Protein AF-A0A3N7IAC5-F1 (afdb_monomer)

Solvent-accessible surface area (backbone atoms only — not comparable to full-atom values): 9895 Å² total; per-residue (Å²): 144,88,86,87,84,86,68,76,83,73,62,62,68,56,56,53,51,37,52,51,17,52,50,39,34,48,51,26,53,58,70,68,36,87,69,73,78,75,91,63,56,72,84,55,42,56,59,42,74,49,15,65,54,20,53,54,50,32,49,53,52,49,53,53,56,45,64,69,53,49,71,82,40,68,84,48,97,52,44,58,59,54,52,39,50,61,51,46,69,65,47,48,64,60,50,54,52,42,41,54,51,27,70,72,68,40,84,78,73,68,89,82,48,73,67,54,52,52,25,49,76,70,39,47,24,80,79,47,95,60,68,70,82,54,41,38,74,31,80,84,39,40,61,56,26,53,51,53,52,45,51,65,49,46,49,59,51,52,68,73,60,70,65,86,76,79,123

Radius of gyration: 19.17 Å; Cα contacts (8 Å, |Δi|>4): 100; chains: 1; bounding box: 50×41×57 Å

Foldseek 3Di:
DDPPPPPQPDPVVLVVQLVVLVVLLVLLVVCPDPPDHDPDDPVVVVSSVVSVVSLVSNVVSVLVVCLSCQVVQVPDPCSLVVQLVVVCVVPLVVQVVQLVVLVVVVPVPDDDDPVLSVCSNVLNQLVDDDDPCPSHSHVNCNSVSVVSVCSVCSVVVSVVPVPPPPD

pLDDT: mean 81.5, std 12.78, range [39.72, 95.19]

Secondary structure (DSSP, 8-state):
------S----HHHHHHHHHHHHHHHHHHHHHSSSSPP---HHHHHHHHTTHHHHHHHHHHHHHHHHHHGGGGTTSSSHHHHHHHHHHHHHHHHHHHHHHHHHHH-TT-----HHHHHHHHTT-GGGS--BTTB-SSSTTTHHHHHHHHHHHHHHHHHHHHTTTT--

Sequence (167 aa):
MSLIEDRSKRIQYLDSLRGFAALWVLVLHVAMMPQPIFDLPDWFGVYVKHGTMGVELFFVVSAFSLCLSMPGHSKEQRPLIGFALRRFFRIAPLFYVMIAVSAFFNPAGFEYTWKSVLANVFFVFNLIPGHGYQTSVVLAGWTIGVEMLFYLVFPFLYARITNIGKR

Structure (mmCIF, N/CA/C/O backbone):
data_AF-A0A3N7IAC5-F1
#
_entry.id   AF-A0A3N7IAC5-F1
#
loop_
_atom_site.group_PDB
_atom_site.id
_atom_site.type_symbol
_atom_site.label_atom_id
_atom_site.label_alt_id
_atom_site.label_comp_id
_atom_site.label_asym_id
_atom_site.label_entity_id
_atom_site.label_seq_id
_atom_site.pdbx_PDB_ins_code
_atom_site.Cartn_x
_atom_site.Cartn_y
_atom_site.Cartn_z
_atom_site.occupancy
_atom_site.B_iso_or_equiv
_atom_site.auth_seq_id
_atom_site.auth_comp_id
_atom_site.auth_asym_id
_atom_site.auth_atom_id
_atom_site.pdbx_PDB_model_num
ATOM 1 N N . MET A 1 1 ? -0.924 -15.162 39.246 1.00 44.25 1 MET A N 1
ATOM 2 C CA . MET A 1 1 ? -0.159 -15.192 37.981 1.00 44.25 1 MET A CA 1
ATOM 3 C C . MET A 1 1 ? -1.054 -15.737 36.861 1.00 44.25 1 MET A C 1
ATOM 5 O O . MET A 1 1 ? -0.815 -16.854 36.436 1.00 44.25 1 MET A O 1
ATOM 9 N N . SER A 1 2 ? -2.113 -15.020 36.435 1.00 44.38 2 SER A N 1
ATOM 10 C CA . SER A 1 2 ? -2.957 -15.446 35.284 1.00 44.38 2 SER A CA 1
ATOM 11 C C . SER A 1 2 ? -4.110 -14.493 34.882 1.00 44.38 2 SER A C 1
ATOM 13 O O . SER A 1 2 ? -5.130 -14.998 34.438 1.00 44.38 2 SER A O 1
ATOM 15 N N . LEU A 1 3 ? -4.060 -13.158 35.039 1.00 41.69 3 LEU A N 1
ATOM 16 C CA . LEU A 1 3 ? -5.262 -12.329 34.747 1.00 41.69 3 LEU A CA 1
ATOM 17 C C . LEU A 1 3 ? -5.019 -10.984 34.037 1.00 41.69 3 LEU A C 1
ATOM 19 O O . LEU A 1 3 ? -5.721 -10.014 34.299 1.00 41.69 3 LEU A O 1
ATOM 23 N N . ILE A 1 4 ? -4.077 -10.914 33.092 1.00 44.56 4 ILE A N 1
ATOM 24 C CA . ILE A 1 4 ? -4.044 -9.805 32.115 1.00 44.56 4 ILE A CA 1
ATOM 25 C C . ILE A 1 4 ? -3.794 -10.372 30.716 1.00 44.56 4 ILE A C 1
ATOM 27 O O . ILE A 1 4 ? -2.750 -10.155 30.107 1.00 44.56 4 ILE A O 1
ATOM 31 N N . GLU A 1 5 ? -4.758 -11.128 30.204 1.00 41.38 5 GLU A N 1
ATOM 32 C CA . GLU A 1 5 ? -4.794 -11.505 28.790 1.00 41.38 5 GLU A CA 1
ATOM 33 C C . GLU A 1 5 ? -6.150 -11.129 28.191 1.00 41.38 5 GLU A C 1
ATOM 35 O O . GLU A 1 5 ? -6.898 -11.959 27.694 1.00 41.38 5 GLU A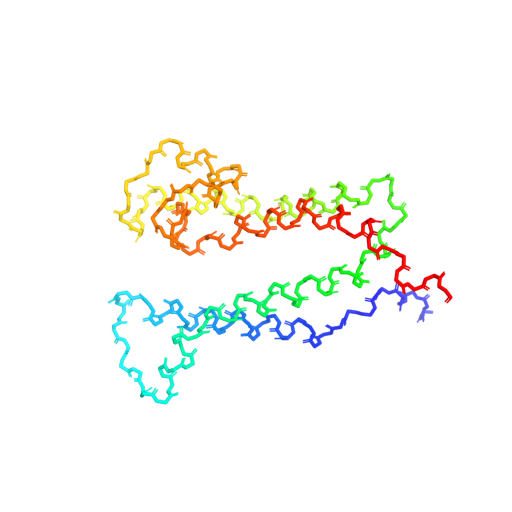 O 1
ATOM 40 N N . ASP A 1 6 ? -6.473 -9.836 28.248 1.00 46.12 6 ASP A N 1
ATOM 41 C CA . ASP A 1 6 ? -7.466 -9.242 27.351 1.00 46.12 6 ASP A CA 1
ATOM 42 C C . ASP A 1 6 ? -6.752 -8.302 26.376 1.00 46.12 6 ASP A C 1
ATOM 44 O O . ASP A 1 6 ? -6.805 -7.074 26.444 1.00 46.12 6 ASP A O 1
ATOM 48 N N . ARG A 1 7 ? -5.959 -8.914 25.497 1.00 47.97 7 ARG A N 1
ATOM 49 C CA . ARG A 1 7 ? -5.377 -8.252 24.333 1.00 47.97 7 ARG A CA 1
ATOM 50 C C . ARG A 1 7 ? -6.237 -8.705 23.163 1.00 47.97 7 ARG A C 1
ATOM 52 O O . ARG A 1 7 ? -6.107 -9.858 22.769 1.00 47.97 7 ARG A O 1
ATOM 59 N N . SER A 1 8 ? -7.151 -7.843 22.701 1.00 53.16 8 SER A N 1
ATOM 60 C CA . SER A 1 8 ? -8.124 -8.068 21.612 1.00 53.16 8 SER A CA 1
ATOM 61 C C . SER A 1 8 ? -7.852 -9.356 20.826 1.00 53.16 8 SER A C 1
ATOM 63 O O . SER A 1 8 ? -6.865 -9.389 20.086 1.00 53.16 8 SER A O 1
ATOM 65 N N . LYS A 1 9 ? -8.657 -10.415 21.015 1.00 60.31 9 LYS A N 1
ATOM 66 C CA . LYS A 1 9 ? -8.441 -11.731 20.382 1.00 60.31 9 LYS A CA 1
ATOM 67 C C . LYS A 1 9 ? -8.091 -11.555 18.903 1.00 60.31 9 LYS A C 1
ATOM 69 O O . LYS A 1 9 ? -8.954 -11.277 18.071 1.00 60.31 9 LYS A O 1
ATOM 74 N N . ARG A 1 10 ? -6.800 -11.671 18.584 1.00 66.50 10 ARG A N 1
ATOM 75 C CA . ARG A 1 10 ? -6.288 -11.531 17.224 1.00 66.50 10 ARG A CA 1
ATOM 76 C C . ARG A 1 10 ? -6.813 -12.722 16.441 1.00 66.50 10 ARG A C 1
ATOM 78 O O . ARG A 1 10 ? -6.472 -13.861 16.749 1.00 66.50 10 ARG A O 1
ATOM 85 N N . ILE A 1 11 ? -7.678 -12.467 15.465 1.00 81.94 11 ILE A N 1
ATOM 86 C CA . ILE A 1 11 ? -8.295 -13.532 14.674 1.00 81.94 11 ILE A CA 1
ATOM 87 C C . ILE A 1 11 ? -7.244 -14.061 13.698 1.00 81.94 11 ILE A C 1
ATOM 89 O O . ILE A 1 11 ? -7.043 -13.497 12.625 1.00 81.94 11 ILE A O 1
ATOM 93 N N . GLN A 1 12 ? -6.564 -15.137 14.093 1.00 85.44 12 GLN A N 1
ATOM 94 C CA . GLN A 1 12 ? -5.447 -15.723 13.345 1.00 85.44 12 GLN A CA 1
ATOM 95 C C . GLN A 1 12 ? -5.831 -16.086 11.903 1.00 85.44 12 GLN A C 1
ATOM 97 O O . GLN A 1 12 ? -5.053 -15.843 10.987 1.00 85.44 12 GLN A O 1
ATOM 102 N N . TYR A 1 13 ? -7.064 -16.553 11.683 1.00 88.38 13 TYR A N 1
ATOM 103 C CA . TYR A 1 13 ? -7.574 -16.886 10.350 1.00 88.38 13 TYR A CA 1
ATOM 104 C C . TYR A 1 13 ? -7.545 -15.705 9.367 1.00 88.38 13 TYR A C 1
ATOM 106 O O . TYR A 1 13 ? -7.309 -15.909 8.178 1.00 88.38 13 TYR A O 1
ATOM 114 N N . LEU A 1 14 ? -7.732 -14.466 9.841 1.00 89.75 14 LEU A N 1
ATOM 115 C CA . LEU A 1 14 ? -7.650 -13.281 8.978 1.00 89.75 14 LEU A CA 1
ATOM 116 C C . LEU A 1 14 ? -6.212 -13.020 8.521 1.00 89.75 14 LEU A C 1
ATOM 118 O O . LEU A 1 14 ? -5.992 -12.604 7.387 1.00 89.75 14 LEU A O 1
ATOM 122 N N . ASP A 1 15 ? -5.229 -13.285 9.379 1.00 89.12 15 ASP A N 1
ATOM 123 C CA . ASP A 1 15 ? -3.821 -13.138 9.014 1.00 89.12 15 ASP A CA 1
ATOM 124 C C . ASP A 1 15 ? -3.378 -14.234 8.037 1.00 89.12 15 ASP A C 1
ATOM 126 O O . ASP A 1 15 ? -2.678 -13.936 7.070 1.00 89.12 15 ASP A O 1
ATOM 130 N N . SER A 1 16 ? -3.852 -15.473 8.216 1.00 93.00 16 SER A N 1
ATOM 131 C CA . SER A 1 16 ? -3.642 -16.554 7.243 1.00 93.00 16 SER A CA 1
ATOM 132 C C . SER A 1 16 ? -4.231 -16.209 5.874 1.00 93.00 16 SER A C 1
ATOM 134 O O . SER A 1 16 ? -3.573 -16.407 4.855 1.00 93.00 16 SER A O 1
ATOM 136 N N . LEU A 1 17 ? -5.438 -15.635 5.841 1.00 93.94 17 LEU A N 1
ATOM 137 C CA . LEU A 1 17 ? -6.097 -15.246 4.595 1.00 93.94 17 LEU A CA 1
ATOM 138 C C . LEU A 1 17 ? -5.366 -14.100 3.880 1.00 93.94 17 LEU A C 1
ATOM 140 O O . LEU A 1 17 ? -5.242 -14.122 2.658 1.00 93.94 17 LEU A O 1
ATOM 144 N N . ARG A 1 18 ? -4.810 -13.135 4.626 1.00 92.44 18 ARG A N 1
ATOM 145 C CA . ARG A 1 18 ? -3.911 -12.114 4.057 1.00 92.44 18 ARG A CA 1
ATOM 146 C C . ARG A 1 18 ? -2.644 -12.728 3.477 1.00 92.44 18 ARG A C 1
ATOM 148 O O . ARG A 1 18 ? -2.215 -12.310 2.408 1.00 92.44 18 ARG A O 1
ATOM 155 N N . GLY A 1 19 ? -2.058 -13.704 4.170 1.00 93.19 19 GLY A N 1
ATOM 156 C CA . GLY A 1 19 ? -0.896 -14.442 3.678 1.00 93.19 19 GLY A CA 1
ATOM 157 C C . GLY A 1 19 ? -1.198 -15.152 2.360 1.00 93.19 19 GLY A C 1
ATOM 158 O O . GLY A 1 19 ? -0.453 -14.996 1.398 1.00 93.19 19 GLY A O 1
ATOM 159 N N . PHE A 1 20 ? -2.335 -15.847 2.282 1.00 95.19 20 PHE A N 1
ATOM 160 C CA . PHE A 1 20 ? -2.805 -16.476 1.047 1.00 95.19 20 PHE A CA 1
ATOM 161 C C . PHE A 1 20 ? -2.994 -15.456 -0.085 1.00 95.19 20 PHE A C 1
ATOM 163 O O . PHE A 1 20 ? -2.484 -15.652 -1.186 1.00 95.19 20 PHE A O 1
ATOM 170 N N . ALA A 1 21 ? -3.661 -14.337 0.200 1.00 94.81 21 ALA A N 1
ATOM 171 C CA . ALA A 1 21 ? -3.873 -13.264 -0.764 1.00 94.81 21 ALA A CA 1
ATOM 172 C C . ALA A 1 21 ? -2.545 -12.688 -1.296 1.00 94.81 21 ALA A C 1
ATOM 174 O O . ALA A 1 21 ? -2.376 -12.527 -2.502 1.00 94.81 21 ALA A O 1
ATOM 175 N N . ALA A 1 22 ? -1.569 -12.452 -0.412 1.00 93.12 22 ALA A N 1
ATOM 176 C CA . ALA A 1 22 ? -0.241 -11.972 -0.787 1.00 93.12 22 ALA A CA 1
ATOM 177 C C . ALA A 1 22 ? 0.543 -12.992 -1.633 1.00 93.12 22 ALA A C 1
ATOM 179 O O . ALA A 1 22 ? 1.207 -12.607 -2.594 1.00 93.12 22 ALA A O 1
ATOM 180 N N . LEU A 1 23 ? 0.442 -14.289 -1.321 1.00 94.62 23 LEU A N 1
ATOM 181 C CA . LEU A 1 23 ? 1.063 -15.353 -2.117 1.00 94.62 23 LEU A CA 1
ATOM 182 C C . LEU A 1 23 ? 0.452 -15.453 -3.515 1.00 94.62 23 LEU A C 1
ATOM 184 O O . LEU A 1 23 ? 1.179 -15.622 -4.489 1.00 94.62 23 LEU A O 1
ATOM 188 N N . TRP A 1 24 ? -0.865 -15.301 -3.638 1.00 94.19 24 TRP A N 1
ATOM 189 C CA . TRP A 1 24 ? -1.518 -15.301 -4.944 1.00 94.19 24 TRP A CA 1
ATOM 190 C C . TRP A 1 24 ? -1.029 -14.133 -5.816 1.00 94.19 24 TRP A C 1
ATOM 192 O O . TRP A 1 24 ? -0.686 -14.323 -6.983 1.00 94.19 24 TRP A O 1
ATOM 202 N N . VAL A 1 25 ? -0.887 -12.943 -5.224 1.00 92.38 25 VAL A N 1
ATOM 203 C CA . VAL A 1 25 ? -0.300 -11.776 -5.899 1.00 92.38 25 VAL A CA 1
ATOM 204 C C . VAL A 1 25 ? 1.165 -12.024 -6.271 1.00 92.38 25 VAL A C 1
ATOM 206 O O . VAL A 1 25 ? 1.583 -11.641 -7.362 1.00 92.38 25 VAL A O 1
ATOM 209 N N . LEU A 1 26 ? 1.948 -12.687 -5.416 1.00 91.81 26 LEU A N 1
ATOM 210 C CA . LEU A 1 26 ? 3.332 -13.055 -5.724 1.00 91.81 26 LEU A CA 1
ATOM 211 C C . LEU A 1 26 ? 3.413 -13.962 -6.959 1.00 91.81 26 LEU A C 1
ATOM 213 O O . LEU A 1 26 ? 4.231 -13.705 -7.838 1.00 91.81 26 LEU A O 1
ATOM 217 N N . VAL A 1 27 ? 2.548 -14.977 -7.057 1.00 92.06 27 VAL A N 1
ATOM 218 C CA . VAL A 1 27 ? 2.498 -15.879 -8.220 1.00 92.06 27 VAL A CA 1
ATOM 219 C C . VAL A 1 27 ? 2.201 -15.105 -9.505 1.00 92.06 27 VAL A C 1
ATOM 221 O O . VAL A 1 27 ? 2.876 -15.326 -10.507 1.00 92.06 27 VAL A O 1
ATOM 224 N N . LEU A 1 28 ? 1.254 -14.158 -9.472 1.00 90.69 28 LEU A N 1
ATOM 225 C CA . LEU A 1 28 ? 0.993 -13.263 -10.605 1.00 90.69 28 LEU A CA 1
ATOM 226 C C . LEU A 1 28 ? 2.254 -12.487 -11.006 1.00 90.69 28 LEU A C 1
ATOM 228 O O . LEU A 1 28 ? 2.614 -12.484 -12.178 1.00 90.69 28 LEU A O 1
ATOM 232 N N . HIS A 1 29 ? 2.940 -11.852 -10.052 1.00 89.19 29 HIS A N 1
ATOM 233 C CA . HIS A 1 29 ? 4.129 -11.050 -10.356 1.00 89.19 29 HIS A CA 1
ATOM 234 C C . HIS A 1 29 ? 5.262 -11.892 -10.937 1.00 89.19 29 HIS A C 1
ATOM 236 O O . HIS A 1 29 ? 5.894 -11.465 -11.897 1.00 89.19 29 HIS A O 1
ATOM 242 N N . VAL A 1 30 ? 5.496 -13.090 -10.395 1.00 88.88 30 VAL A N 1
ATOM 243 C CA . VAL A 1 30 ? 6.498 -14.024 -10.924 1.00 88.88 30 VAL A CA 1
ATOM 244 C C . VAL A 1 30 ? 6.140 -14.454 -12.347 1.00 88.88 30 VAL A C 1
ATOM 246 O O . VAL A 1 30 ? 7.010 -14.463 -13.208 1.00 88.88 30 VAL A O 1
ATOM 249 N N . ALA A 1 31 ? 4.867 -14.743 -12.623 1.00 88.62 31 ALA A N 1
ATOM 250 C CA . ALA A 1 31 ? 4.414 -15.113 -13.962 1.00 88.62 31 ALA A CA 1
ATOM 251 C C . ALA A 1 31 ? 4.436 -13.949 -14.971 1.00 88.62 31 ALA A C 1
ATOM 253 O O . ALA A 1 31 ? 4.507 -14.186 -16.172 1.00 88.62 31 ALA A O 1
ATOM 254 N N . MET A 1 32 ? 4.367 -12.699 -14.500 1.00 85.06 32 MET A N 1
ATOM 255 C CA . MET A 1 32 ? 4.488 -11.496 -15.332 1.00 85.06 32 MET A CA 1
ATOM 256 C C . MET A 1 32 ? 5.941 -11.057 -15.560 1.00 85.06 32 MET A C 1
ATOM 258 O O . MET A 1 32 ? 6.173 -10.141 -16.352 1.00 85.06 32 MET A O 1
ATOM 262 N N . MET A 1 33 ? 6.920 -11.661 -14.875 1.00 84.69 33 MET A N 1
ATOM 263 C CA . MET A 1 33 ? 8.325 -11.327 -15.093 1.00 84.69 33 MET A CA 1
ATOM 264 C C . MET A 1 33 ? 8.748 -11.725 -16.512 1.00 84.69 33 MET A C 1
ATOM 266 O O . MET A 1 33 ? 8.439 -12.827 -16.962 1.00 84.69 33 MET A O 1
ATOM 270 N N . PRO A 1 34 ? 9.500 -10.864 -17.218 1.00 81.31 34 PRO A N 1
ATOM 271 C CA . PRO A 1 34 ? 9.912 -11.158 -18.583 1.00 81.31 34 PRO A CA 1
ATOM 272 C C . PRO A 1 34 ? 10.890 -12.334 -18.670 1.00 81.31 34 PRO A C 1
ATOM 274 O O . PRO A 1 34 ?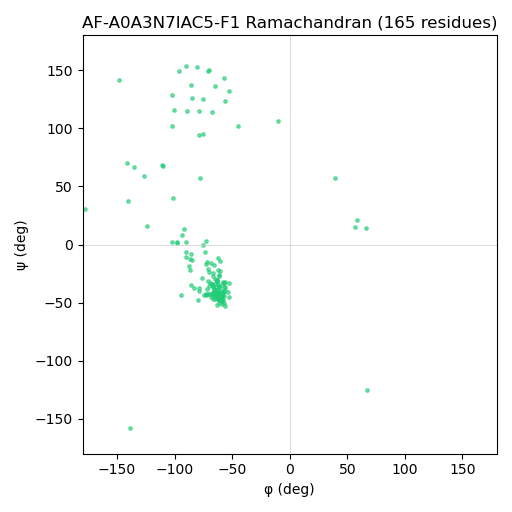 10.975 -12.951 -19.727 1.00 81.31 34 PRO A O 1
ATOM 277 N N . GLN A 1 35 ? 11.637 -12.633 -17.598 1.00 82.38 35 GLN A N 1
ATOM 278 C CA . GLN A 1 35 ? 12.592 -13.742 -17.516 1.00 82.38 35 GLN A CA 1
ATOM 279 C C . GLN A 1 35 ? 12.683 -14.288 -16.071 1.00 82.38 35 GLN A C 1
ATOM 281 O O . GLN A 1 35 ? 12.718 -13.480 -15.138 1.00 82.38 35 GLN A O 1
ATOM 286 N N . PRO A 1 36 ? 12.804 -15.616 -15.866 1.00 83.88 36 PRO A N 1
ATOM 287 C CA . PRO A 1 36 ? 12.629 -16.674 -16.865 1.00 83.88 36 PRO A CA 1
ATOM 288 C C . PRO A 1 36 ? 11.156 -16.806 -17.284 1.00 83.88 36 PRO A C 1
ATOM 290 O O . PRO A 1 36 ? 10.254 -16.529 -16.497 1.00 83.88 36 PRO A O 1
ATOM 293 N N . ILE A 1 37 ? 10.915 -17.229 -18.525 1.00 83.62 37 ILE A N 1
ATOM 294 C CA . ILE A 1 37 ? 9.556 -17.487 -19.018 1.00 83.62 37 ILE A CA 1
ATOM 295 C C . ILE A 1 37 ? 9.065 -18.804 -18.407 1.00 83.62 37 ILE A C 1
ATOM 297 O O . ILE A 1 37 ? 9.731 -19.832 -18.525 1.00 83.62 37 ILE A O 1
ATOM 301 N N . PHE A 1 38 ? 7.908 -18.765 -17.747 1.00 82.38 38 PHE A N 1
ATOM 302 C CA . PHE A 1 38 ? 7.263 -19.944 -17.175 1.00 82.38 38 PHE A CA 1
ATOM 303 C C . PHE A 1 38 ? 6.135 -20.429 -18.089 1.00 82.38 38 PHE A C 1
ATOM 305 O O . PHE A 1 38 ? 5.121 -19.745 -18.237 1.00 82.38 38 PHE A O 1
ATOM 312 N N . ASP A 1 39 ? 6.277 -21.636 -18.633 1.00 84.19 39 ASP A N 1
ATOM 313 C CA . ASP A 1 39 ? 5.195 -22.317 -19.347 1.00 84.19 39 ASP A CA 1
ATOM 314 C C . ASP A 1 39 ? 4.222 -22.930 -18.333 1.00 84.19 39 ASP A C 1
ATOM 316 O O . ASP A 1 39 ? 4.432 -24.017 -17.787 1.00 84.19 39 ASP A O 1
ATOM 320 N N . LEU A 1 40 ? 3.162 -22.184 -18.021 1.00 86.06 40 LEU A N 1
ATOM 321 C CA . LEU A 1 40 ? 2.132 -22.605 -17.076 1.00 86.06 40 LEU A CA 1
ATOM 322 C C . LEU A 1 40 ? 1.069 -23.456 -17.791 1.00 86.06 40 LEU A C 1
ATOM 324 O O . LEU A 1 40 ? 0.603 -23.062 -18.860 1.00 86.06 40 LEU A O 1
ATOM 328 N N . PRO A 1 41 ? 0.608 -24.569 -17.192 1.00 89.50 41 PRO A N 1
ATOM 329 C CA . PRO A 1 41 ? -0.531 -25.320 -17.715 1.00 89.50 41 PRO A CA 1
ATOM 330 C C . PRO A 1 41 ? -1.782 -24.440 -17.847 1.00 89.50 41 PRO A C 1
ATOM 332 O O . PRO A 1 41 ? -2.059 -23.641 -16.951 1.00 89.50 41 PRO A O 1
ATOM 335 N N . ASP A 1 42 ? -2.594 -24.640 -18.890 1.00 86.75 42 ASP A N 1
ATOM 336 C CA . ASP A 1 42 ? -3.779 -23.806 -19.169 1.00 86.75 42 ASP A CA 1
ATOM 337 C C . ASP A 1 42 ? -4.747 -23.698 -17.983 1.00 86.75 42 ASP A C 1
ATOM 339 O O . ASP A 1 42 ? -5.238 -22.613 -17.661 1.00 86.75 42 ASP A O 1
ATOM 343 N N . TRP A 1 43 ? -4.978 -24.813 -17.279 1.00 89.19 43 TRP A N 1
ATOM 344 C CA . TRP A 1 43 ? -5.848 -24.853 -16.100 1.00 89.19 43 TRP A CA 1
ATOM 345 C C . TRP A 1 43 ? -5.326 -23.974 -14.958 1.00 89.19 43 TRP A C 1
ATOM 347 O O . TRP A 1 43 ? -6.116 -23.418 -14.199 1.00 89.19 43 TRP A O 1
ATOM 357 N N . PHE A 1 44 ? -4.005 -23.829 -14.839 1.00 87.56 44 PHE A N 1
ATOM 358 C CA . PHE A 1 44 ? -3.368 -23.004 -13.821 1.00 87.56 44 PHE A CA 1
ATOM 359 C C . PHE A 1 44 ? -3.251 -21.544 -14.274 1.00 87.56 44 PHE A C 1
ATOM 361 O O . PHE A 1 44 ? -3.445 -20.624 -13.477 1.00 87.56 44 PHE A O 1
ATOM 368 N N . GLY A 1 45 ? -3.026 -21.320 -15.572 1.00 85.81 45 GLY A N 1
ATOM 369 C CA . GLY A 1 45 ? -2.917 -19.995 -16.176 1.00 85.81 45 GLY A CA 1
ATOM 370 C C . GLY A 1 45 ? -4.138 -19.105 -15.924 1.00 85.81 45 GLY A C 1
ATOM 371 O O . GLY A 1 45 ? -3.978 -17.897 -15.758 1.00 85.81 45 GLY A O 1
ATOM 372 N N . VAL A 1 46 ? -5.345 -19.676 -15.817 1.00 85.56 46 VAL A N 1
ATOM 373 C CA . VAL A 1 46 ? -6.565 -18.925 -15.459 1.00 85.56 46 VAL A CA 1
ATOM 374 C C . VAL A 1 46 ? -6.447 -18.287 -14.070 1.00 85.56 46 VAL A C 1
ATOM 376 O O . VAL A 1 46 ? -6.706 -17.093 -13.917 1.00 85.56 46 VAL A O 1
ATOM 379 N N . TYR A 1 47 ? -5.998 -19.038 -13.062 1.00 86.75 47 TYR A N 1
ATOM 380 C CA . TYR A 1 47 ? -5.845 -18.521 -11.696 1.00 86.75 47 TYR A CA 1
ATOM 381 C C . TYR A 1 47 ? -4.757 -17.454 -11.598 1.00 86.75 47 TYR A C 1
ATOM 383 O O . TYR A 1 47 ? -4.901 -16.486 -10.851 1.00 86.75 47 TYR A O 1
ATOM 391 N N . VAL A 1 48 ? -3.678 -17.613 -12.365 1.00 87.94 48 VAL A N 1
ATOM 392 C CA . VAL A 1 48 ? -2.587 -16.637 -12.414 1.00 87.94 48 VAL A CA 1
ATOM 393 C C . VAL A 1 48 ? -3.052 -15.344 -13.075 1.00 87.94 48 VAL A C 1
ATOM 395 O O . VAL A 1 48 ? -2.844 -14.279 -12.504 1.00 87.94 48 VAL A O 1
ATOM 398 N N . LYS A 1 49 ? -3.767 -15.416 -14.208 1.00 84.88 49 LYS A N 1
ATOM 399 C CA . LYS A 1 49 ? -4.341 -14.240 -14.892 1.00 84.88 49 LYS A CA 1
ATOM 400 C C . LYS A 1 49 ? -5.282 -13.434 -13.994 1.00 84.88 49 LYS A C 1
ATOM 402 O O . LYS A 1 49 ? -5.326 -12.213 -14.100 1.00 84.88 49 LYS A O 1
ATOM 407 N N . HIS A 1 50 ? -5.993 -14.101 -13.087 1.00 87.50 50 HIS A N 1
ATOM 408 C CA . HIS A 1 50 ? -6.875 -13.466 -12.106 1.00 87.50 50 HIS A CA 1
ATOM 409 C C . HIS A 1 50 ? -6.200 -13.146 -10.762 1.00 87.50 50 HIS A C 1
ATOM 411 O O . HIS A 1 50 ? -6.885 -12.790 -9.806 1.00 87.50 50 HIS A O 1
ATOM 417 N N . GLY A 1 51 ? -4.868 -13.198 -10.666 1.00 86.00 51 GLY A N 1
ATOM 418 C CA . GLY A 1 51 ? -4.148 -12.911 -9.419 1.00 86.00 51 GLY A CA 1
ATOM 419 C C . GLY A 1 51 ? -4.346 -11.496 -8.864 1.00 86.00 51 GLY A C 1
ATOM 420 O O . GLY A 1 51 ? -4.087 -11.258 -7.685 1.00 86.00 51 GLY A O 1
ATOM 421 N N . THR A 1 52 ? -4.881 -10.563 -9.658 1.00 86.56 52 THR A N 1
ATOM 422 C CA . THR A 1 52 ? -5.315 -9.240 -9.183 1.00 86.56 52 THR A CA 1
ATOM 423 C C . THR A 1 52 ? -6.432 -9.330 -8.139 1.00 86.56 52 THR A C 1
ATOM 425 O O . THR A 1 52 ? -6.482 -8.488 -7.245 1.00 86.56 52 THR A O 1
ATOM 428 N N . MET A 1 53 ? -7.258 -10.386 -8.161 1.00 91.12 53 MET A N 1
ATOM 429 C CA . MET A 1 53 ? -8.262 -10.667 -7.121 1.00 91.12 53 MET A CA 1
ATOM 430 C C . MET A 1 53 ? -7.621 -10.888 -5.743 1.00 91.12 53 MET A C 1
ATOM 432 O O . MET A 1 53 ? -8.231 -10.606 -4.712 1.00 91.12 53 MET A O 1
ATOM 436 N N . GLY A 1 54 ? -6.361 -11.337 -5.700 1.00 91.81 54 GLY A N 1
ATOM 437 C CA . GLY A 1 54 ? -5.595 -11.423 -4.460 1.00 91.81 54 GLY A CA 1
ATOM 438 C C . GLY A 1 54 ? -5.409 -10.054 -3.798 1.00 91.81 54 GLY A C 1
ATOM 439 O O . GLY A 1 54 ? -5.511 -9.943 -2.578 1.00 91.81 54 GLY A O 1
ATOM 440 N N . VAL A 1 55 ? -5.227 -8.986 -4.583 1.00 90.62 55 VAL A N 1
ATOM 441 C CA . VAL A 1 55 ? -5.138 -7.613 -4.056 1.00 90.62 55 VAL A CA 1
ATOM 442 C C . VAL A 1 55 ? -6.466 -7.206 -3.417 1.00 90.62 55 VAL A C 1
ATOM 444 O O . VAL A 1 55 ? -6.485 -6.727 -2.284 1.00 90.62 55 VAL A O 1
ATOM 447 N N . GLU A 1 56 ? -7.584 -7.456 -4.099 1.00 92.75 56 GLU A N 1
ATOM 448 C CA . GLU A 1 56 ? -8.931 -7.150 -3.600 1.00 92.75 56 GLU A CA 1
ATOM 449 C C . GLU A 1 56 ? -9.216 -7.877 -2.280 1.00 92.75 56 GLU A C 1
ATOM 451 O O . GLU A 1 56 ? -9.607 -7.253 -1.289 1.00 92.75 56 GLU A O 1
ATOM 456 N N . LEU A 1 57 ? -8.930 -9.182 -2.230 1.00 93.19 57 LEU A N 1
ATOM 457 C CA . LEU A 1 57 ? -9.073 -9.992 -1.024 1.00 93.19 57 LEU A CA 1
ATOM 458 C C . LEU A 1 57 ? -8.212 -9.450 0.124 1.00 93.19 57 LEU A C 1
ATOM 460 O O . LEU A 1 57 ? -8.694 -9.312 1.252 1.00 93.19 57 LEU A O 1
ATOM 464 N N . PHE A 1 58 ? -6.953 -9.099 -0.153 1.00 93.06 58 PHE A N 1
ATOM 465 C CA . PHE A 1 58 ? -6.053 -8.527 0.845 1.00 93.06 58 PHE A CA 1
ATOM 466 C C . PHE A 1 58 ? -6.621 -7.233 1.441 1.00 93.06 58 PHE A C 1
ATOM 468 O O . PHE A 1 58 ? -6.608 -7.064 2.666 1.00 93.06 58 PHE A O 1
ATOM 475 N N . PHE A 1 59 ? -7.161 -6.338 0.608 1.00 90.81 59 PHE A N 1
ATOM 476 C CA . PHE A 1 59 ? -7.762 -5.083 1.061 1.00 90.81 59 PHE A CA 1
ATOM 477 C C . PHE A 1 59 ? -9.040 -5.302 1.875 1.00 90.81 59 PHE A C 1
ATOM 479 O O . PHE A 1 59 ? -9.181 -4.696 2.939 1.00 90.81 59 PHE A O 1
ATOM 486 N N . VAL A 1 60 ? -9.935 -6.199 1.450 1.00 91.94 60 VAL A N 1
ATOM 487 C CA . VAL A 1 60 ? -11.179 -6.507 2.181 1.00 91.94 60 VAL A CA 1
ATOM 488 C C . VAL A 1 60 ? -10.875 -7.067 3.573 1.00 91.94 60 VAL A C 1
ATOM 490 O O . VAL A 1 60 ? -11.402 -6.579 4.575 1.00 91.94 60 VAL A O 1
ATOM 493 N N . VAL A 1 61 ? -9.966 -8.039 3.670 1.00 91.81 61 VAL A N 1
ATOM 494 C CA . VAL A 1 61 ? -9.565 -8.641 4.955 1.00 91.81 61 VAL A CA 1
ATOM 495 C C . VAL A 1 61 ? -8.810 -7.633 5.831 1.00 91.81 61 VAL A C 1
ATOM 497 O O . VAL A 1 61 ? -8.931 -7.626 7.063 1.00 91.81 61 VAL A O 1
ATOM 500 N N . SER A 1 62 ? -8.036 -6.737 5.213 1.00 88.50 62 SER A N 1
ATOM 501 C CA . SER A 1 62 ? -7.378 -5.616 5.891 1.00 88.50 62 SER A CA 1
ATOM 502 C C . SER A 1 62 ? -8.383 -4.644 6.500 1.00 88.50 62 SER A C 1
ATOM 504 O O . SER A 1 62 ? -8.325 -4.405 7.707 1.00 88.50 62 SER A O 1
ATOM 506 N N . ALA A 1 63 ? -9.356 -4.175 5.722 1.00 87.25 63 ALA A N 1
ATOM 507 C CA . ALA A 1 63 ? -10.421 -3.296 6.191 1.00 87.25 63 ALA A CA 1
ATOM 508 C C . ALA A 1 63 ? -11.265 -3.942 7.300 1.00 87.25 63 ALA A C 1
ATOM 510 O O . ALA A 1 63 ? -11.525 -3.313 8.325 1.00 87.25 63 ALA A O 1
ATOM 511 N N . PHE A 1 64 ? -11.623 -5.220 7.151 1.00 87.69 64 PHE A N 1
ATOM 512 C CA . PHE A 1 64 ? -12.408 -5.936 8.153 1.00 87.69 64 PHE A CA 1
ATOM 513 C C . PHE A 1 64 ? -11.690 -6.028 9.508 1.00 87.69 64 PHE A C 1
ATOM 515 O O . PHE A 1 64 ? -12.250 -5.642 10.536 1.00 87.69 64 PHE A O 1
ATOM 522 N N . SER A 1 65 ? -10.425 -6.472 9.541 1.00 85.19 65 SER A N 1
ATOM 523 C CA . SER A 1 65 ? -9.710 -6.557 10.825 1.00 85.19 65 SER A CA 1
ATOM 524 C C . SER A 1 65 ? -9.340 -5.188 11.401 1.00 85.19 65 SER A C 1
ATOM 526 O O . SER A 1 65 ? -9.133 -5.087 12.612 1.00 85.19 65 SER A O 1
ATOM 528 N N . LEU A 1 66 ? -9.285 -4.135 10.582 1.00 82.31 66 LEU A N 1
ATOM 529 C CA . LEU A 1 66 ? -9.164 -2.762 11.066 1.00 82.31 66 LEU A CA 1
ATOM 530 C C . LEU A 1 66 ? -10.415 -2.313 11.818 1.00 82.31 66 LEU A C 1
ATOM 532 O O . LEU A 1 66 ? -10.288 -1.802 12.930 1.00 82.31 66 LEU A O 1
ATOM 536 N N . CYS A 1 67 ? -11.604 -2.567 11.266 1.00 82.81 67 CYS A N 1
ATOM 537 C CA . CYS A 1 67 ? -12.872 -2.275 11.937 1.00 82.81 67 CYS A CA 1
ATOM 538 C C . CYS A 1 67 ? -12.968 -2.963 13.306 1.00 82.81 67 CYS A C 1
ATOM 540 O O . CYS A 1 67 ? -13.416 -2.346 14.268 1.00 82.81 67 CYS A O 1
ATOM 542 N N . LEU A 1 68 ? -12.484 -4.205 13.420 1.00 79.69 68 LEU A N 1
ATOM 543 C CA . LEU A 1 68 ? -12.471 -4.950 14.685 1.00 79.69 68 LEU A CA 1
ATOM 544 C C . LEU A 1 68 ? -11.458 -4.415 15.712 1.00 79.69 68 LEU A C 1
ATOM 546 O O . LEU A 1 68 ? -11.688 -4.519 16.913 1.00 79.69 68 LEU A O 1
ATOM 550 N N . SER A 1 69 ? -10.329 -3.856 15.265 1.00 77.00 69 SER A N 1
ATOM 551 C CA . SER A 1 69 ? -9.256 -3.372 16.151 1.00 77.00 69 SER A CA 1
ATOM 552 C C . SER A 1 69 ? -9.460 -1.925 16.623 1.00 77.00 69 SER A C 1
ATOM 554 O O . SER A 1 69 ? -8.920 -1.517 17.658 1.00 77.00 69 SER A O 1
ATOM 556 N N . MET A 1 70 ? -10.254 -1.146 15.887 1.00 73.88 70 MET A N 1
ATOM 557 C CA . MET A 1 70 ? -10.461 0.280 16.137 1.00 73.88 70 MET A CA 1
ATOM 558 C C . MET A 1 70 ? -11.043 0.614 17.531 1.00 73.88 70 MET A C 1
ATOM 560 O O . MET A 1 70 ? -10.537 1.555 18.151 1.00 73.88 70 MET A O 1
ATOM 564 N N . PRO A 1 71 ? -12.009 -0.145 18.102 1.00 70.94 71 PRO A N 1
ATOM 565 C CA . PRO A 1 71 ? -12.533 0.115 19.449 1.00 70.94 71 PRO A CA 1
ATOM 566 C C . PRO A 1 71 ? -11.460 0.104 20.550 1.00 70.94 71 PRO A C 1
ATOM 568 O O . PRO A 1 71 ? -11.535 0.892 21.492 1.00 70.94 71 PRO A O 1
ATOM 571 N N . GLY A 1 72 ? -10.418 -0.724 20.405 1.00 63.59 72 GLY A N 1
ATOM 572 C CA . GLY A 1 72 ? -9.320 -0.830 21.374 1.00 63.59 72 GLY A CA 1
ATOM 573 C C . GLY A 1 72 ? -8.454 0.430 21.490 1.00 63.59 72 GLY A C 1
ATOM 574 O O . GLY A 1 72 ? -7.771 0.612 22.493 1.00 63.59 72 GLY A O 1
ATOM 575 N N . HIS A 1 73 ? -8.518 1.329 20.505 1.00 65.81 73 HIS A N 1
ATOM 576 C CA . HIS A 1 73 ? -7.770 2.590 20.495 1.00 65.81 73 HIS A CA 1
ATOM 577 C C . HIS A 1 73 ? -8.637 3.797 20.876 1.00 65.81 73 HIS A C 1
ATOM 579 O O . HIS A 1 73 ? -8.140 4.917 20.918 1.00 65.81 73 HIS A O 1
ATOM 585 N N . SER A 1 74 ? -9.918 3.594 21.213 1.00 63.00 74 SER A N 1
ATOM 586 C CA . SER A 1 74 ? -10.874 4.675 21.506 1.00 63.00 74 SER A CA 1
ATOM 587 C C . SER A 1 74 ? -10.512 5.544 22.723 1.00 63.00 74 SER A C 1
ATOM 589 O O . SER A 1 74 ? -11.140 6.580 22.922 1.00 63.00 74 SER A O 1
ATOM 591 N N . LYS A 1 75 ? -9.535 5.133 23.544 1.00 62.41 75 LYS A N 1
ATOM 592 C CA . LYS A 1 75 ? -9.061 5.878 24.723 1.00 62.41 75 LYS A CA 1
ATOM 593 C C . LYS A 1 75 ? -7.912 6.857 24.423 1.00 62.41 75 LYS A C 1
ATOM 595 O O . LYS A 1 75 ? -7.513 7.599 25.315 1.00 62.41 75 LYS A O 1
ATOM 600 N N . GLU A 1 76 ? -7.357 6.866 23.207 1.00 71.06 76 GLU A N 1
ATOM 601 C CA . GLU A 1 76 ? -6.341 7.854 22.812 1.00 71.06 76 GLU A CA 1
ATOM 602 C C . GLU A 1 76 ? -6.971 9.252 22.645 1.00 71.06 76 GLU A C 1
ATOM 604 O O . GLU A 1 76 ? -8.119 9.371 22.228 1.00 71.06 76 GLU A O 1
ATOM 609 N N . GLN A 1 77 ? -6.214 10.330 22.904 1.00 66.06 77 GLN A N 1
ATOM 610 C CA . GLN A 1 77 ? -6.705 11.711 22.715 1.00 66.06 77 GLN A CA 1
ATOM 611 C C . GLN A 1 77 ? -7.045 12.025 21.246 1.00 66.06 77 GLN A C 1
ATOM 613 O O . GLN A 1 77 ? -7.917 12.843 20.962 1.00 66.06 77 GLN A O 1
ATOM 618 N N . ARG A 1 78 ? -6.336 11.394 20.297 1.00 72.31 78 ARG A N 1
ATOM 619 C CA . ARG A 1 78 ? -6.532 11.542 18.844 1.00 72.31 78 ARG A CA 1
ATOM 620 C C . ARG A 1 78 ? -6.348 10.188 18.139 1.00 72.31 78 ARG A C 1
ATOM 622 O O . ARG A 1 78 ? -5.364 10.009 17.417 1.00 72.31 78 ARG A O 1
ATOM 629 N N . PRO A 1 79 ? -7.281 9.237 18.313 1.00 74.06 79 PRO A N 1
ATOM 630 C CA . PRO A 1 79 ? -7.094 7.844 17.896 1.00 74.06 79 PRO A CA 1
ATOM 631 C C . PRO A 1 79 ? -6.934 7.696 16.380 1.00 74.06 79 PRO A C 1
ATOM 633 O O . PRO A 1 79 ? -6.186 6.848 15.904 1.00 74.06 79 PRO A O 1
ATOM 636 N N . LEU A 1 80 ? -7.595 8.567 15.614 1.00 74.62 80 LEU A N 1
ATOM 637 C CA . LEU A 1 80 ? -7.574 8.567 14.150 1.00 74.62 80 LEU A CA 1
ATOM 638 C C . LEU A 1 80 ? -6.231 9.062 13.584 1.00 74.62 80 LEU A C 1
ATOM 640 O O . LEU A 1 80 ? -5.680 8.457 12.667 1.00 74.62 80 LEU A O 1
ATOM 644 N N . ILE A 1 81 ? -5.675 10.134 14.159 1.00 77.62 81 ILE A N 1
ATOM 645 C CA . ILE A 1 81 ? -4.392 10.709 13.721 1.00 77.62 81 ILE A CA 1
ATOM 646 C C . ILE A 1 81 ? -3.234 9.817 14.174 1.00 77.62 81 ILE A C 1
ATOM 648 O O . ILE A 1 81 ? -2.338 9.529 13.383 1.00 77.62 81 ILE A O 1
ATOM 652 N N . GLY A 1 82 ? -3.276 9.325 15.418 1.00 81.62 82 GLY A N 1
ATOM 653 C CA . GLY A 1 82 ? -2.294 8.364 15.920 1.00 81.62 82 GLY A CA 1
ATOM 654 C C . GLY A 1 82 ? -2.252 7.098 15.064 1.00 81.62 82 GLY A C 1
ATOM 655 O O . GLY A 1 82 ? -1.175 6.623 14.708 1.00 81.62 82 GLY A O 1
ATOM 656 N N . PHE A 1 83 ? -3.419 6.597 14.651 1.00 83.25 83 PHE A N 1
ATOM 657 C CA . PHE A 1 83 ? -3.533 5.467 13.733 1.00 83.25 83 PHE A CA 1
ATOM 658 C C . PHE A 1 83 ? -2.847 5.721 12.382 1.00 83.25 83 PHE A C 1
ATOM 660 O O . PHE A 1 83 ? -2.023 4.903 11.963 1.00 83.25 83 PHE A O 1
ATOM 667 N N . ALA A 1 84 ? -3.152 6.843 11.722 1.00 84.06 84 ALA A N 1
ATOM 668 C CA . ALA A 1 84 ? -2.586 7.173 10.415 1.00 84.06 84 ALA A CA 1
ATOM 669 C C . ALA A 1 84 ? -1.063 7.378 10.486 1.00 84.06 84 ALA A C 1
ATOM 671 O O . ALA A 1 84 ? -0.332 6.818 9.671 1.00 84.06 84 ALA A O 1
ATOM 672 N N . LEU A 1 85 ? -0.564 8.094 11.503 1.00 85.69 85 LEU A N 1
ATOM 673 C CA . LEU A 1 85 ? 0.871 8.347 11.678 1.00 85.69 85 LEU A CA 1
ATOM 674 C C . LEU A 1 85 ? 1.663 7.065 11.950 1.00 85.69 85 LEU A C 1
ATOM 676 O O . LEU A 1 85 ? 2.693 6.843 11.318 1.00 85.69 85 LEU A O 1
ATOM 680 N N . ARG A 1 86 ? 1.177 6.180 12.834 1.00 87.81 86 ARG A N 1
ATOM 681 C CA . ARG A 1 86 ? 1.841 4.890 13.113 1.00 87.81 86 ARG A CA 1
ATOM 682 C C . ARG A 1 86 ? 2.013 4.049 11.847 1.00 87.81 86 ARG A C 1
ATOM 684 O O . ARG A 1 86 ? 3.017 3.359 11.694 1.00 87.81 86 ARG A O 1
ATOM 691 N N . ARG A 1 87 ? 1.036 4.100 10.940 1.00 87.88 87 ARG A N 1
ATOM 692 C CA . ARG A 1 87 ? 1.073 3.368 9.667 1.00 87.88 87 ARG A CA 1
ATOM 693 C C . ARG A 1 87 ? 1.947 4.058 8.632 1.00 87.88 87 ARG A C 1
ATOM 695 O O . ARG A 1 87 ? 2.734 3.381 7.979 1.00 87.88 87 ARG A O 1
ATOM 702 N N . PHE A 1 88 ? 1.889 5.385 8.563 1.00 89.75 88 PHE A N 1
ATOM 703 C CA . PHE A 1 88 ? 2.770 6.181 7.716 1.00 89.75 88 PHE A CA 1
ATOM 704 C C . PHE A 1 88 ? 4.243 5.904 8.030 1.00 89.75 88 PHE A C 1
ATOM 706 O O . PHE A 1 88 ? 4.988 5.493 7.148 1.00 89.75 88 PHE A O 1
ATOM 713 N N . PHE A 1 89 ? 4.654 6.019 9.297 1.00 92.00 89 PHE A N 1
ATOM 714 C CA . PHE A 1 89 ? 6.043 5.776 9.701 1.00 92.00 89 PHE A CA 1
ATOM 715 C C . PHE A 1 89 ? 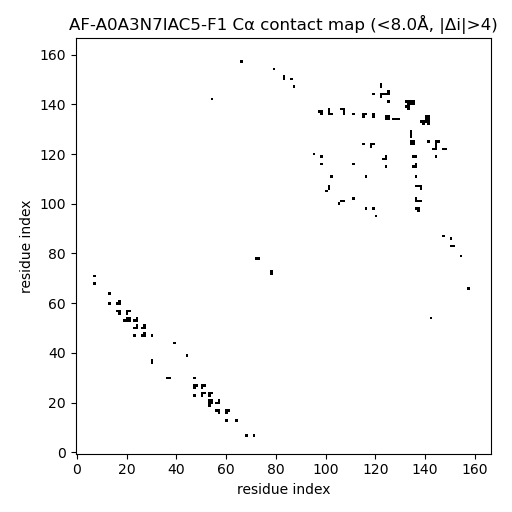6.479 4.312 9.592 1.00 92.00 89 PHE A C 1
ATOM 717 O O . PHE A 1 89 ? 7.673 4.033 9.595 1.00 92.00 89 PHE A O 1
ATOM 724 N N . ARG A 1 90 ? 5.540 3.370 9.467 1.00 89.81 90 ARG A N 1
ATOM 725 C CA . ARG A 1 90 ? 5.859 1.967 9.190 1.00 89.81 90 ARG A CA 1
ATOM 726 C C . ARG A 1 90 ? 6.187 1.728 7.713 1.00 89.81 90 ARG A C 1
ATOM 728 O O . ARG A 1 90 ? 7.046 0.903 7.424 1.00 89.81 90 ARG A O 1
ATOM 735 N N . ILE A 1 91 ? 5.497 2.407 6.798 1.00 91.38 91 ILE A N 1
ATOM 736 C CA . ILE A 1 91 ? 5.600 2.166 5.348 1.00 91.38 91 ILE A CA 1
ATOM 737 C C . ILE A 1 91 ? 6.608 3.117 4.695 1.00 91.38 91 ILE A C 1
ATOM 739 O O . ILE A 1 91 ? 7.439 2.683 3.898 1.00 91.38 91 ILE A O 1
ATOM 743 N N . ALA A 1 92 ? 6.574 4.400 5.062 1.00 92.19 92 ALA A N 1
ATOM 744 C CA . ALA A 1 92 ? 7.352 5.450 4.414 1.00 92.19 92 ALA A CA 1
ATOM 745 C C . ALA A 1 92 ? 8.873 5.207 4.407 1.00 92.19 92 ALA A C 1
ATOM 747 O O . ALA A 1 92 ? 9.460 5.360 3.338 1.00 92.19 92 ALA A O 1
ATOM 748 N N . PRO A 1 93 ? 9.531 4.774 5.506 1.00 93.44 93 PRO A N 1
ATOM 749 C CA . PRO A 1 93 ? 10.984 4.592 5.498 1.00 93.44 93 PRO A CA 1
ATOM 750 C C . PRO A 1 93 ? 11.441 3.562 4.465 1.00 93.44 93 PRO A C 1
ATOM 752 O O . PRO A 1 93 ? 12.353 3.827 3.686 1.00 93.44 93 PRO A O 1
ATOM 755 N N . LEU A 1 94 ? 10.769 2.406 4.416 1.00 93.44 94 LEU A N 1
ATOM 756 C CA . LEU A 1 94 ? 11.090 1.358 3.452 1.00 93.44 94 LEU A CA 1
ATOM 757 C C . LEU A 1 94 ? 10.752 1.801 2.026 1.00 93.44 94 LEU A C 1
ATOM 759 O O . LEU A 1 94 ? 11.538 1.576 1.110 1.00 93.44 94 LEU A O 1
ATOM 763 N N . PHE A 1 95 ? 9.610 2.465 1.835 1.00 92.81 95 PHE A N 1
ATOM 764 C CA . PHE A 1 95 ? 9.205 2.931 0.513 1.00 92.81 95 PHE A CA 1
ATOM 765 C C . PHE A 1 95 ? 10.179 3.971 -0.056 1.00 92.81 95 PHE A C 1
ATOM 767 O O . PHE A 1 95 ? 10.529 3.895 -1.228 1.00 92.81 95 PHE A O 1
ATOM 774 N N . TYR A 1 96 ? 10.699 4.887 0.765 1.00 93.62 96 TYR A N 1
ATOM 775 C CA . TYR A 1 96 ? 11.698 5.867 0.326 1.00 93.62 96 TYR A CA 1
ATOM 776 C C . TYR A 1 96 ? 13.024 5.221 -0.077 1.00 93.62 96 TYR A C 1
ATOM 778 O O . TYR A 1 96 ? 13.611 5.618 -1.084 1.00 93.62 96 TYR A O 1
ATOM 786 N N . VAL A 1 97 ? 13.464 4.184 0.643 1.00 94.25 97 VAL A N 1
ATOM 787 C CA . VAL A 1 97 ? 14.618 3.375 0.220 1.00 94.25 97 VAL A CA 1
ATOM 788 C C . VAL A 1 97 ? 14.340 2.725 -1.136 1.00 94.25 97 VAL A C 1
ATOM 790 O O . VAL A 1 97 ? 15.172 2.803 -2.036 1.00 94.25 97 VAL A O 1
ATOM 793 N N . MET A 1 98 ? 1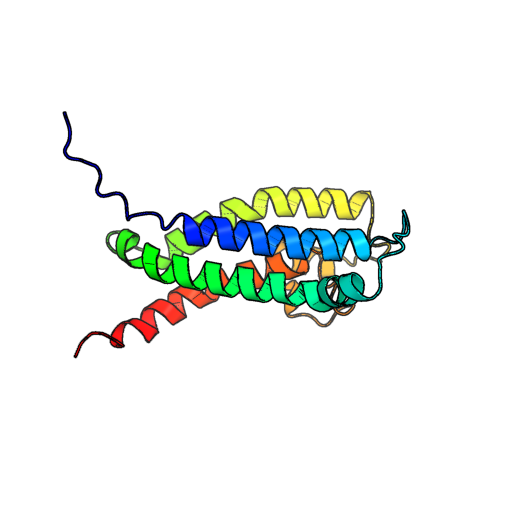3.150 2.151 -1.326 1.00 91.94 98 MET A N 1
ATOM 794 C CA . MET A 1 98 ? 12.771 1.527 -2.596 1.00 91.94 98 MET A CA 1
ATOM 795 C C . MET A 1 98 ? 12.673 2.524 -3.755 1.00 91.94 98 MET A C 1
ATOM 797 O O . MET A 1 98 ? 13.033 2.163 -4.874 1.00 91.94 98 MET A O 1
ATOM 801 N N . ILE A 1 99 ? 12.249 3.771 -3.515 1.00 90.38 99 ILE A N 1
ATOM 802 C CA . ILE A 1 99 ? 12.296 4.842 -4.525 1.00 90.38 99 ILE A CA 1
ATOM 803 C C . ILE A 1 99 ? 13.745 5.095 -4.949 1.00 90.38 99 ILE A C 1
ATOM 805 O O . ILE A 1 99 ? 14.015 5.144 -6.144 1.00 90.38 99 ILE A O 1
ATOM 809 N N . ALA A 1 100 ? 14.681 5.216 -4.000 1.00 90.56 100 ALA A N 1
ATOM 810 C CA . ALA A 1 100 ? 16.092 5.452 -4.311 1.00 90.56 100 ALA A CA 1
ATOM 811 C C . ALA A 1 100 ? 16.714 4.285 -5.100 1.00 90.56 100 ALA A C 1
ATOM 813 O O . ALA A 1 100 ? 17.368 4.504 -6.117 1.00 90.56 100 ALA A O 1
ATOM 814 N N . VAL A 1 101 ? 16.448 3.044 -4.678 1.00 91.00 101 VAL A N 1
ATOM 815 C CA . VAL A 1 101 ? 16.878 1.829 -5.391 1.00 91.00 101 VAL A CA 1
ATOM 816 C C . VAL A 1 101 ? 16.292 1.798 -6.804 1.00 91.00 101 VAL A C 1
ATOM 818 O O . VAL A 1 101 ? 17.016 1.579 -7.771 1.00 91.00 101 VAL A O 1
ATOM 821 N N . SER A 1 102 ? 14.996 2.071 -6.949 1.00 87.56 102 SER A N 1
ATOM 822 C CA . SER A 1 102 ? 14.325 2.030 -8.253 1.00 87.56 102 SER A CA 1
ATOM 823 C C . SER A 1 102 ? 14.783 3.161 -9.177 1.00 87.56 102 SER A C 1
ATOM 825 O O . SER A 1 102 ? 14.903 2.946 -10.377 1.00 87.56 102 SER A O 1
ATOM 827 N N . ALA A 1 103 ? 15.107 4.336 -8.633 1.00 84.81 103 ALA A N 1
ATOM 828 C CA . ALA A 1 103 ? 15.684 5.439 -9.397 1.00 84.81 103 ALA A CA 1
ATOM 829 C C . ALA A 1 103 ? 17.109 5.128 -9.890 1.00 84.81 103 ALA A C 1
ATOM 831 O O . ALA A 1 103 ? 17.475 5.564 -10.977 1.00 84.81 103 ALA A O 1
ATOM 832 N N . PHE A 1 104 ? 17.896 4.368 -9.119 1.00 86.88 104 PHE A N 1
ATOM 833 C CA . PHE A 1 104 ? 19.266 3.999 -9.487 1.00 86.88 104 PHE A CA 1
ATOM 834 C C . PHE A 1 104 ? 19.326 2.835 -10.486 1.00 86.88 104 PHE A C 1
ATOM 836 O O . PHE A 1 104 ? 20.034 2.918 -11.485 1.00 86.88 104 PHE A O 1
ATOM 843 N N . PHE A 1 105 ? 18.584 1.752 -10.235 1.00 87.19 105 PHE A N 1
ATOM 844 C CA . PHE A 1 105 ? 18.622 0.547 -11.075 1.00 87.19 105 PHE A CA 1
ATOM 845 C C . PHE A 1 105 ? 17.647 0.585 -12.256 1.00 87.19 105 PHE A C 1
ATOM 847 O O . PHE A 1 105 ? 17.788 -0.208 -13.180 1.00 87.19 105 PHE A O 1
ATOM 854 N N . ASN A 1 106 ? 16.643 1.464 -12.209 1.00 83.50 106 ASN A N 1
ATOM 855 C CA . ASN A 1 106 ? 15.540 1.561 -13.166 1.00 83.50 106 ASN A CA 1
ATOM 856 C C . ASN A 1 106 ? 15.000 0.202 -13.664 1.00 83.50 106 ASN A C 1
ATOM 858 O O . ASN A 1 106 ? 14.945 -0.038 -14.872 1.00 83.50 106 ASN A O 1
ATOM 862 N N . PRO A 1 107 ? 14.556 -0.691 -12.758 1.00 76.38 107 PRO A N 1
ATOM 863 C CA . PRO A 1 107 ? 14.085 -2.018 -13.152 1.00 76.38 107 PRO A CA 1
ATOM 864 C C . PRO A 1 107 ? 12.848 -1.970 -14.061 1.00 76.38 107 PRO A C 1
ATOM 866 O O . PRO A 1 107 ? 12.577 -2.926 -14.777 1.00 76.38 107 PRO A O 1
ATOM 869 N N . ALA A 1 108 ? 12.087 -0.871 -14.031 1.00 74.75 108 ALA A N 1
ATOM 870 C CA . ALA A 1 108 ? 10.900 -0.701 -14.858 1.00 74.75 108 ALA A CA 1
ATOM 871 C C . ALA A 1 108 ? 11.199 -0.129 -16.258 1.00 74.75 108 ALA A C 1
ATOM 873 O O . ALA A 1 108 ? 10.315 -0.141 -17.107 1.00 74.75 108 ALA A O 1
ATOM 874 N N . GLY A 1 109 ? 12.411 0.387 -16.499 1.00 75.44 109 GLY A N 1
ATOM 875 C CA . GLY A 1 109 ? 12.810 0.962 -17.788 1.00 75.44 109 GLY A CA 1
ATOM 876 C C . GLY A 1 109 ? 12.077 2.250 -18.186 1.00 75.44 109 GLY A C 1
ATOM 877 O O . GLY A 1 109 ? 12.150 2.646 -19.346 1.00 75.44 109 GLY A O 1
ATOM 878 N N . PHE A 1 110 ? 11.370 2.909 -17.262 1.00 76.81 110 PHE A N 1
ATOM 879 C CA . PHE A 1 110 ? 10.629 4.144 -17.541 1.00 76.81 110 PHE A CA 1
ATOM 880 C C . PHE A 1 110 ? 11.486 5.392 -17.308 1.00 76.81 110 PHE A C 1
ATOM 882 O O . PHE A 1 110 ? 12.398 5.394 -16.478 1.00 76.81 110 PHE A O 1
ATOM 889 N N . GLU A 1 111 ? 11.164 6.478 -18.013 1.00 77.31 111 GLU A N 1
ATOM 890 C CA . GLU A 1 111 ? 11.736 7.794 -17.730 1.00 77.31 111 GLU A CA 1
ATOM 891 C C . GLU A 1 111 ? 11.029 8.431 -16.528 1.00 77.31 111 GLU A C 1
ATOM 893 O O . GLU A 1 111 ? 9.843 8.771 -16.570 1.00 77.31 111 GLU A O 1
ATOM 898 N N . TYR A 1 112 ? 11.760 8.622 -15.430 1.00 78.75 112 TYR A N 1
ATOM 899 C CA . TYR A 1 112 ? 11.215 9.273 -14.242 1.00 78.75 112 TYR A CA 1
ATOM 900 C C . TYR A 1 112 ? 11.417 10.785 -14.309 1.00 78.75 112 TYR A C 1
ATOM 902 O O . TYR A 1 112 ? 12.531 11.295 -14.223 1.00 78.75 112 TYR A O 1
ATOM 910 N N . THR A 1 113 ? 10.315 11.529 -14.386 1.00 83.69 113 THR A N 1
ATOM 911 C CA . THR A 1 113 ? 10.340 12.984 -14.191 1.00 83.69 113 THR A CA 1
ATOM 912 C C . THR A 1 113 ? 10.369 13.309 -12.693 1.00 83.69 113 THR A C 1
ATOM 914 O O . THR A 1 113 ? 9.798 12.580 -11.880 1.00 83.69 113 THR A O 1
ATOM 917 N N . TRP A 1 114 ? 10.939 14.455 -12.306 1.00 83.31 114 TRP A N 1
ATOM 918 C CA . TRP A 1 114 ? 10.905 14.948 -10.918 1.00 83.31 114 TRP A CA 1
ATOM 919 C C . TRP A 1 114 ? 9.480 15.007 -10.333 1.00 83.31 114 TRP A C 1
ATOM 921 O O . TRP A 1 114 ? 9.281 14.728 -9.153 1.00 83.31 114 TRP A O 1
ATOM 931 N N . LYS A 1 115 ? 8.471 15.299 -11.170 1.00 85.56 115 LYS A N 1
ATOM 932 C CA . LYS A 1 115 ? 7.044 15.269 -10.805 1.00 85.56 115 LYS A CA 1
ATOM 933 C C . LYS A 1 115 ? 6.592 13.874 -10.372 1.00 85.56 115 LYS A C 1
ATOM 935 O O . LYS A 1 115 ? 5.876 13.749 -9.383 1.00 85.56 115 LYS A O 1
ATOM 940 N N . SER A 1 116 ? 7.037 12.835 -11.077 1.00 83.50 116 SER A N 1
ATOM 941 C CA . SER A 1 116 ? 6.717 11.437 -10.772 1.00 83.50 116 SER A CA 1
ATOM 942 C C . SER A 1 116 ? 7.347 11.009 -9.449 1.00 83.50 116 SER A C 1
ATOM 944 O O . SER A 1 116 ? 6.684 10.384 -8.622 1.00 83.50 116 SER A O 1
ATOM 946 N N . VAL A 1 117 ? 8.598 11.412 -9.199 1.00 85.50 117 VAL A N 1
ATOM 947 C CA . VAL A 1 117 ? 9.278 11.161 -7.919 1.00 85.50 117 VAL A CA 1
ATOM 948 C C . VAL A 1 117 ? 8.547 11.864 -6.777 1.00 85.50 117 VAL A C 1
ATOM 950 O O . VAL A 1 117 ? 8.237 11.232 -5.771 1.00 85.50 117 VAL A O 1
ATOM 953 N N . LEU A 1 118 ? 8.189 13.138 -6.949 1.00 89.50 118 LEU A N 1
ATOM 954 C CA . LEU A 1 118 ? 7.465 13.902 -5.935 1.00 89.50 118 LEU A CA 1
ATOM 955 C C . LEU A 1 118 ? 6.092 13.284 -5.629 1.00 89.50 118 LEU A C 1
ATOM 957 O O . LEU A 1 118 ? 5.716 13.142 -4.468 1.00 89.50 118 LEU A O 1
ATOM 961 N N . ALA A 1 119 ? 5.373 12.836 -6.659 1.00 89.69 119 ALA A N 1
ATOM 962 C CA . ALA A 1 119 ? 4.110 12.131 -6.489 1.00 89.69 119 ALA A CA 1
ATOM 963 C C . ALA A 1 119 ? 4.269 10.811 -5.710 1.00 89.69 119 ALA A C 1
ATOM 965 O O . ALA A 1 119 ? 3.382 10.454 -4.934 1.00 89.69 119 ALA A O 1
ATOM 966 N N . ASN A 1 120 ? 5.398 10.110 -5.876 1.00 90.31 120 ASN A N 1
ATOM 967 C CA . ASN A 1 120 ? 5.744 8.906 -5.113 1.00 90.31 120 ASN A CA 1
ATOM 968 C C . ASN A 1 120 ? 6.081 9.221 -3.654 1.00 90.31 120 ASN A C 1
ATOM 970 O O . ASN A 1 120 ? 5.566 8.550 -2.765 1.00 90.31 120 ASN A O 1
ATOM 974 N N . VAL A 1 121 ? 6.843 10.286 -3.397 1.00 89.88 121 VAL A N 1
ATOM 975 C CA . VAL A 1 121 ? 7.157 10.752 -2.035 1.00 89.88 121 VAL A CA 1
ATOM 976 C C . VAL A 1 121 ? 5.886 11.075 -1.244 1.00 89.88 121 VAL A C 1
ATOM 978 O O . VAL A 1 121 ? 5.784 10.724 -0.072 1.00 89.88 121 VAL A O 1
ATOM 981 N N . PHE A 1 122 ? 4.889 11.686 -1.885 1.00 90.94 122 PHE A N 1
ATOM 982 C CA . PHE A 1 122 ? 3.610 12.010 -1.245 1.00 90.94 122 PHE A CA 1
ATOM 983 C C . PHE A 1 122 ? 2.543 10.912 -1.360 1.00 90.94 122 PHE A C 1
ATOM 985 O O . PHE A 1 122 ? 1.429 11.111 -0.884 1.00 90.94 122 PHE A O 1
ATOM 992 N N . PHE A 1 123 ? 2.852 9.763 -1.972 1.00 90.25 123 PHE A N 1
ATOM 993 C CA . PHE A 1 123 ? 1.900 8.668 -2.211 1.00 90.25 123 PHE A CA 1
ATOM 994 C C . PHE A 1 123 ? 0.651 9.054 -3.035 1.00 90.25 123 PHE A C 1
ATOM 996 O O . PHE A 1 123 ? -0.359 8.354 -3.007 1.00 90.2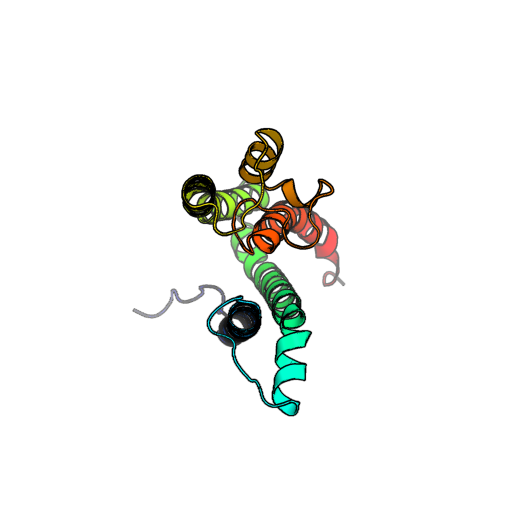5 123 PHE A O 1
ATOM 1003 N N . VAL A 1 124 ? 0.712 10.143 -3.809 1.00 90.00 124 VAL A N 1
ATOM 1004 C CA . VAL A 1 124 ? -0.402 10.658 -4.638 1.00 90.00 124 VAL A CA 1
ATOM 1005 C C . VAL A 1 124 ? -0.317 10.230 -6.102 1.00 90.00 124 VAL A C 1
ATOM 1007 O O . VAL A 1 124 ? -1.161 10.594 -6.915 1.00 90.00 124 VAL A O 1
ATOM 1010 N N . PHE A 1 125 ? 0.691 9.439 -6.455 1.00 88.44 125 PHE A N 1
ATOM 1011 C CA . PHE A 1 125 ? 0.958 8.997 -7.823 1.00 88.44 125 PHE A CA 1
ATOM 1012 C C . PHE A 1 125 ? -0.185 8.182 -8.461 1.00 88.44 125 PHE A C 1
ATOM 1014 O O . PHE A 1 125 ? -0.311 8.192 -9.677 1.00 88.44 125 PHE A O 1
ATOM 1021 N N 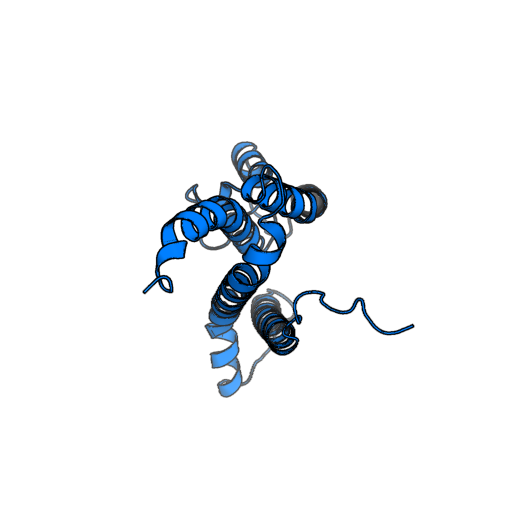. ASN A 1 126 ? -1.065 7.551 -7.672 1.00 88.56 126 ASN A N 1
ATOM 1022 C CA . 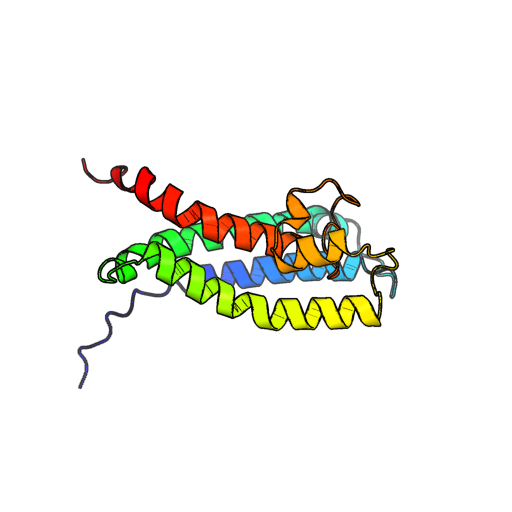ASN A 1 126 ? -2.274 6.888 -8.188 1.00 88.56 126 ASN A CA 1
ATOM 1023 C C . ASN A 1 126 ? -3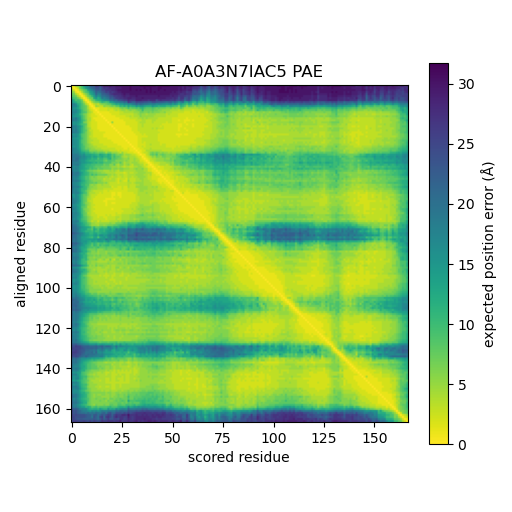.374 7.857 -8.651 1.00 88.56 126 ASN A C 1
ATOM 1025 O O . ASN A 1 126 ? -4.295 7.440 -9.345 1.00 88.56 126 ASN A O 1
ATOM 1029 N N . LEU A 1 127 ? -3.314 9.128 -8.244 1.00 85.75 127 LEU A N 1
ATOM 1030 C CA . LEU A 1 127 ? -4.296 10.153 -8.618 1.00 85.75 127 LEU A CA 1
ATOM 1031 C C . LEU A 1 127 ? -3.916 10.888 -9.907 1.00 85.75 127 LEU A C 1
ATOM 1033 O O . LEU A 1 127 ? -4.711 11.661 -10.437 1.00 85.75 127 LEU A O 1
ATOM 1037 N N . ILE A 1 128 ? -2.693 10.680 -10.392 1.00 83.06 128 ILE A N 1
ATOM 1038 C CA . ILE A 1 128 ? -2.170 11.321 -11.592 1.00 83.06 128 ILE A CA 1
ATOM 1039 C C . ILE A 1 128 ? -2.227 10.289 -12.725 1.00 83.06 128 ILE A C 1
ATOM 1041 O O . ILE A 1 128 ? -1.725 9.178 -12.543 1.00 83.06 128 ILE A O 1
ATOM 1045 N N . PRO A 1 129 ? -2.811 10.621 -13.892 1.00 73.56 129 PRO A N 1
ATOM 1046 C CA . PRO A 1 129 ? -2.785 9.733 -15.050 1.00 73.56 129 PRO A CA 1
ATOM 1047 C C . PRO A 1 129 ? -1.339 9.371 -15.417 1.00 73.56 129 PRO A C 1
ATOM 1049 O O . PRO A 1 129 ? -0.513 10.256 -15.637 1.00 73.56 129 PRO A O 1
ATOM 1052 N N . GLY A 1 130 ? -1.034 8.074 -15.461 1.00 68.12 130 GLY A N 1
ATOM 1053 C CA . GLY A 1 130 ? 0.304 7.542 -15.734 1.00 68.12 130 GLY A CA 1
ATOM 1054 C C . GLY A 1 130 ? 0.271 6.327 -16.664 1.00 68.12 130 GLY A C 1
ATOM 1055 O O . GLY A 1 130 ? -0.693 6.123 -17.401 1.00 68.12 130 GLY A O 1
ATOM 1056 N N . HIS A 1 131 ? 1.317 5.498 -16.622 1.00 63.53 131 HIS A N 1
ATOM 1057 C CA . HIS A 1 131 ? 1.486 4.320 -17.486 1.00 63.53 131 HIS A CA 1
ATOM 1058 C C . HIS A 1 131 ? 0.639 3.106 -17.034 1.00 63.53 131 HIS A C 1
ATOM 1060 O O . HIS A 1 131 ? 1.162 2.029 -16.748 1.00 63.53 131 HIS A O 1
ATOM 1066 N N . GLY A 1 132 ? -0.686 3.263 -16.940 1.00 65.00 132 GLY A N 1
ATOM 1067 C CA . GLY A 1 132 ? -1.603 2.173 -16.577 1.00 65.00 132 GLY A CA 1
ATOM 1068 C C . GLY A 1 132 ? -1.419 1.689 -15.133 1.00 65.00 132 GLY A C 1
ATOM 1069 O O . GLY A 1 132 ? -1.481 2.490 -14.208 1.00 65.00 132 GLY A O 1
ATOM 1070 N N . TYR A 1 133 ? -1.191 0.386 -14.928 1.00 57.41 133 TYR A N 1
ATOM 1071 C CA . TYR A 1 133 ? -0.992 -0.214 -13.594 1.00 57.41 133 TYR A CA 1
ATOM 1072 C C . TYR A 1 133 ? 0.378 0.096 -12.965 1.00 57.41 133 TYR A C 1
ATOM 1074 O O . TYR A 1 133 ? 0.604 -0.230 -11.801 1.00 57.41 133 TYR A O 1
ATOM 1082 N N . GLN A 1 134 ? 1.285 0.748 -13.701 1.00 63.44 134 GLN A N 1
ATOM 1083 C CA . GLN A 1 134 ? 2.606 1.127 -13.209 1.00 63.44 134 GLN A CA 1
ATOM 1084 C C . GLN A 1 134 ? 2.718 2.647 -13.022 1.00 63.44 134 GLN A C 1
ATOM 1086 O O . GLN A 1 134 ? 3.429 3.347 -13.737 1.00 63.44 134 GLN A O 1
ATOM 1091 N N . THR A 1 135 ? 1.974 3.176 -12.052 1.00 71.19 135 THR A N 1
ATOM 1092 C CA . THR A 1 135 ? 1.986 4.605 -11.678 1.00 71.19 135 THR A CA 1
ATOM 1093 C C . THR A 1 135 ? 3.106 4.969 -10.698 1.00 71.19 135 THR A C 1
ATOM 1095 O O . THR A 1 135 ? 3.396 6.148 -10.486 1.00 71.19 135 THR A O 1
ATOM 1098 N N . SER A 1 136 ? 3.747 3.968 -10.088 1.00 79.50 136 SER A N 1
ATOM 1099 C CA . SER A 1 136 ? 4.830 4.147 -9.119 1.00 79.50 136 SER A CA 1
ATOM 1100 C C . SER A 1 136 ? 6.207 4.032 -9.774 1.00 79.50 136 SER A C 1
ATOM 1102 O O . SER A 1 136 ? 6.396 3.274 -10.722 1.00 79.50 136 SER A O 1
ATOM 1104 N N . VAL A 1 137 ? 7.184 4.757 -9.219 1.00 82.31 137 VAL A N 1
ATOM 1105 C CA . VAL A 1 137 ? 8.614 4.574 -9.531 1.00 82.31 137 VAL A CA 1
ATOM 1106 C C . VAL A 1 137 ? 9.092 3.190 -9.073 1.00 82.31 137 VAL A C 1
ATOM 1108 O O . VAL A 1 137 ? 9.997 2.613 -9.665 1.00 82.31 137 VAL A O 1
ATOM 1111 N N . VAL A 1 138 ? 8.475 2.642 -8.023 1.00 85.06 138 VAL A N 1
ATOM 1112 C CA . VAL A 1 138 ? 8.753 1.293 -7.532 1.00 85.06 138 VAL A CA 1
ATOM 1113 C C . VAL A 1 138 ? 7.921 0.297 -8.337 1.00 85.06 138 VAL A C 1
ATOM 1115 O O . VAL A 1 138 ? 6.697 0.429 -8.420 1.00 85.06 138 VAL A O 1
ATOM 1118 N N . LEU A 1 139 ? 8.575 -0.717 -8.914 1.00 83.12 139 LEU A N 1
ATOM 1119 C CA . LEU A 1 139 ? 7.909 -1.794 -9.655 1.00 83.12 139 LEU A CA 1
ATOM 1120 C C . LEU A 1 139 ? 6.805 -2.419 -8.788 1.00 83.12 139 LEU A C 1
ATOM 1122 O O . LEU A 1 139 ? 7.049 -2.720 -7.620 1.00 83.12 139 LEU A O 1
ATOM 1126 N N . ALA A 1 140 ? 5.599 -2.592 -9.339 1.00 81.81 140 ALA A N 1
ATOM 1127 C CA . ALA A 1 140 ? 4.438 -3.095 -8.597 1.00 81.81 140 ALA A CA 1
ATOM 1128 C C . ALA A 1 140 ? 4.045 -2.290 -7.331 1.00 81.81 140 ALA A C 1
ATOM 1130 O O . ALA A 1 140 ? 3.234 -2.747 -6.528 1.00 81.81 140 ALA A O 1
ATOM 1131 N N . GLY A 1 141 ? 4.556 -1.067 -7.152 1.00 86.25 141 GLY A N 1
ATOM 1132 C CA . GLY A 1 141 ? 4.303 -0.231 -5.973 1.00 86.25 141 GLY A CA 1
ATOM 1133 C C . GLY A 1 141 ? 2.919 0.423 -5.925 1.00 86.25 141 GLY A C 1
ATOM 1134 O O . GLY A 1 141 ? 2.618 1.151 -4.978 1.00 86.25 141 GLY A O 1
ATOM 1135 N N . TRP A 1 142 ? 2.064 0.198 -6.929 1.00 86.62 142 TRP A N 1
ATOM 1136 C CA . TRP A 1 142 ? 0.799 0.920 -7.077 1.00 86.62 142 TRP A CA 1
ATOM 1137 C C . TRP A 1 142 ? -0.162 0.721 -5.899 1.00 86.62 142 TRP A C 1
ATOM 1139 O O . TRP A 1 142 ? -0.819 1.667 -5.457 1.00 86.62 142 TRP A O 1
ATOM 1149 N N . THR A 1 143 ? -0.174 -0.479 -5.319 1.00 88.19 143 THR A N 1
ATOM 1150 C CA . THR A 1 143 ? -1.012 -0.825 -4.164 1.00 88.19 143 THR A CA 1
ATOM 1151 C C . THR A 1 143 ? -0.662 -0.010 -2.921 1.00 88.19 143 THR A C 1
ATOM 1153 O O . THR A 1 143 ? -1.560 0.318 -2.149 1.00 88.19 143 THR A O 1
ATOM 1156 N N . ILE A 1 144 ? 0.599 0.404 -2.755 1.00 89.81 144 ILE A N 1
ATOM 1157 C CA . ILE A 1 144 ? 1.045 1.189 -1.596 1.00 89.81 144 ILE A CA 1
ATOM 1158 C C . ILE A 1 144 ? 0.393 2.571 -1.586 1.00 89.81 144 ILE A C 1
ATOM 1160 O O . ILE A 1 144 ? -0.073 3.028 -0.547 1.00 89.81 144 ILE A O 1
ATOM 1164 N N . GLY A 1 145 ? 0.295 3.241 -2.736 1.00 89.56 145 GLY A N 1
ATOM 1165 C CA . GLY A 1 145 ? -0.391 4.534 -2.791 1.00 89.56 145 GLY A CA 1
ATOM 1166 C C . GLY A 1 145 ? -1.886 4.401 -2.466 1.00 89.56 145 GLY A C 1
ATOM 1167 O O . GLY A 1 145 ? -2.445 5.247 -1.770 1.00 89.56 145 GLY A O 1
ATOM 1168 N N . VAL A 1 146 ? -2.525 3.307 -2.904 1.00 89.00 146 VAL A N 1
ATOM 1169 C CA . VAL A 1 146 ? -3.923 2.993 -2.553 1.00 89.00 146 VAL A CA 1
ATOM 1170 C C . VAL A 1 146 ? -4.057 2.730 -1.052 1.00 89.00 146 VAL A C 1
ATOM 1172 O O . VAL A 1 146 ? -4.982 3.237 -0.424 1.00 89.00 146 VAL A O 1
ATOM 1175 N N . GLU A 1 147 ? -3.119 1.998 -0.455 1.00 90.12 147 GLU A N 1
ATOM 1176 C CA . GLU A 1 147 ? -3.080 1.719 0.982 1.00 90.12 147 GLU A CA 1
ATOM 1177 C C . GLU A 1 147 ? -2.942 3.002 1.816 1.00 90.12 147 GLU A C 1
ATOM 1179 O O . GLU A 1 147 ? -3.663 3.186 2.800 1.00 90.12 147 GLU A O 1
ATOM 1184 N N . MET A 1 148 ? -2.086 3.933 1.392 1.00 91.00 148 MET A N 1
ATOM 1185 C CA . MET A 1 148 ? -1.917 5.224 2.062 1.00 91.00 148 MET A CA 1
ATOM 1186 C C . MET A 1 148 ? -3.176 6.092 1.979 1.00 91.00 148 MET A C 1
ATOM 1188 O O . MET A 1 148 ? -3.593 6.668 2.989 1.00 91.00 148 MET A O 1
ATOM 1192 N N . LEU A 1 149 ? -3.829 6.139 0.813 1.00 90.06 149 LEU A N 1
ATOM 1193 C CA . LEU A 1 149 ? -5.116 6.818 0.657 1.00 90.06 149 LEU A CA 1
ATOM 1194 C C . LEU A 1 149 ? -6.199 6.157 1.518 1.00 90.06 149 LEU A C 1
ATOM 1196 O O . LEU A 1 149 ? -6.972 6.841 2.190 1.00 90.06 149 LEU A O 1
ATOM 1200 N N . PHE A 1 150 ? -6.225 4.827 1.557 1.00 88.81 150 PHE A N 1
ATOM 1201 C CA . PHE A 1 150 ? -7.143 4.074 2.396 1.00 88.81 150 PHE A CA 1
ATOM 1202 C C . PHE A 1 150 ? -6.940 4.394 3.884 1.00 88.81 150 PHE A C 1
ATOM 1204 O O . PHE A 1 150 ? -7.920 4.640 4.581 1.00 88.81 150 PHE A O 1
ATOM 1211 N N . TYR A 1 151 ? -5.704 4.491 4.381 1.00 87.38 151 TYR A N 1
ATOM 1212 C CA . TYR A 1 151 ? -5.443 4.895 5.769 1.00 87.38 151 TYR A CA 1
ATOM 1213 C C . TYR A 1 151 ? -5.826 6.336 6.084 1.00 87.38 151 TYR A C 1
ATOM 1215 O O . TYR A 1 151 ? -6.148 6.629 7.237 1.00 87.38 151 TYR A O 1
ATOM 1223 N N . LEU A 1 152 ? -5.818 7.219 5.087 1.00 86.50 152 LEU A N 1
ATOM 1224 C CA . LEU A 1 152 ? -6.311 8.580 5.240 1.00 86.50 152 LEU A CA 1
ATOM 1225 C C . LEU A 1 152 ? -7.843 8.615 5.324 1.00 86.50 152 LEU A C 1
ATOM 1227 O O . LEU A 1 152 ? -8.385 9.324 6.165 1.00 86.50 152 LEU A O 1
ATOM 1231 N N . VAL A 1 153 ? -8.538 7.844 4.483 1.00 87.12 153 VAL A N 1
ATOM 1232 C CA . VAL A 1 153 ? -10.008 7.861 4.350 1.00 87.12 153 VAL A CA 1
ATOM 1233 C C . VAL A 1 153 ? -10.708 7.001 5.413 1.00 87.12 153 VAL A C 1
ATOM 1235 O O . VAL A 1 153 ? -11.754 7.388 5.939 1.00 87.12 153 VAL A O 1
ATOM 1238 N N . PHE A 1 154 ? -10.128 5.855 5.776 1.00 85.62 154 PHE A N 1
ATOM 1239 C CA . PHE A 1 154 ? -10.703 4.880 6.707 1.00 85.62 154 PHE A CA 1
ATOM 1240 C C . PHE A 1 154 ? -11.146 5.477 8.056 1.00 85.62 154 PHE A C 1
ATOM 1242 O O . PHE A 1 154 ? -12.266 5.188 8.476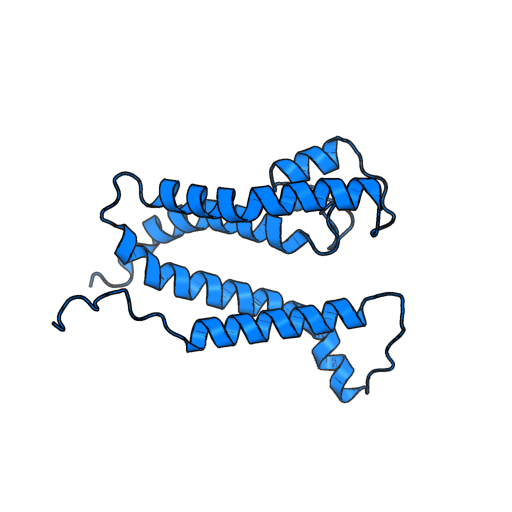 1.00 85.62 154 PHE A O 1
ATOM 1249 N N . PRO A 1 155 ? -10.363 6.339 8.735 1.00 80.62 155 PRO A N 1
ATOM 1250 C CA . PRO A 1 155 ? -10.773 6.929 10.007 1.00 80.62 155 PRO A CA 1
ATOM 1251 C C . PRO A 1 155 ? -12.048 7.778 9.896 1.00 80.62 155 PRO A C 1
ATOM 1253 O O . PRO A 1 155 ? -12.894 7.745 10.792 1.00 80.62 155 PRO A O 1
ATOM 1256 N N . PHE A 1 156 ? -12.216 8.504 8.785 1.00 82.12 156 PHE A N 1
ATOM 1257 C CA . PHE A 1 156 ? -13.422 9.291 8.518 1.00 82.12 156 PHE A CA 1
ATOM 1258 C C . PHE A 1 156 ? -14.629 8.394 8.235 1.00 82.12 156 PHE A C 1
ATOM 1260 O O . PHE A 1 156 ? -15.711 8.642 8.770 1.00 82.12 156 PHE A O 1
ATOM 1267 N N . LEU A 1 157 ? -14.443 7.334 7.440 1.00 83.94 157 LEU A N 1
ATOM 1268 C CA . LEU A 1 157 ? -15.490 6.344 7.174 1.00 83.94 157 LEU A CA 1
ATOM 1269 C C . LEU A 1 157 ? -15.934 5.651 8.461 1.00 83.94 157 LEU A C 1
ATOM 1271 O O . LEU A 1 157 ? -17.127 5.598 8.749 1.00 83.94 157 LEU A O 1
ATOM 1275 N N . TYR A 1 158 ? -14.981 5.190 9.271 1.00 79.38 158 TYR A N 1
ATOM 1276 C CA . TYR A 1 158 ? -15.266 4.541 10.544 1.00 79.38 158 TYR A CA 1
ATOM 1277 C C . TYR A 1 158 ? -16.075 5.460 11.465 1.00 79.38 158 TYR A C 1
ATOM 1279 O O . TYR A 1 158 ? -17.111 5.042 11.973 1.00 79.38 158 TYR A O 1
ATOM 1287 N N . ALA A 1 159 ? -15.674 6.729 11.618 1.00 76.94 159 ALA A N 1
ATOM 1288 C CA . ALA A 1 159 ? -16.402 7.697 12.440 1.00 76.94 159 ALA A CA 1
ATOM 1289 C C . ALA A 1 159 ? -17.870 7.869 12.002 1.00 76.94 159 ALA A C 1
ATOM 1291 O O . ALA A 1 159 ? -18.761 7.932 12.851 1.00 76.94 159 ALA A O 1
ATOM 1292 N N . ARG A 1 160 ? -18.137 7.899 10.689 1.00 81.00 160 ARG A N 1
ATOM 1293 C CA . ARG A 1 160 ? -19.492 8.052 10.128 1.00 81.00 160 ARG A CA 1
ATOM 1294 C C . ARG A 1 160 ? -20.335 6.772 10.194 1.00 81.00 160 ARG A C 1
ATOM 1296 O O . ARG A 1 160 ? -21.552 6.871 10.306 1.00 81.00 160 ARG A O 1
ATOM 1303 N N . ILE A 1 161 ? -19.712 5.592 10.153 1.00 77.94 161 ILE A N 1
ATOM 1304 C CA . ILE A 1 161 ? -20.386 4.280 10.054 1.00 77.94 161 ILE A CA 1
ATOM 1305 C C . ILE A 1 161 ? -20.636 3.633 11.441 1.00 77.94 161 ILE A C 1
ATOM 1307 O O . ILE A 1 161 ? -21.136 2.518 11.556 1.00 77.94 161 ILE A O 1
ATOM 1311 N N . THR A 1 162 ? -20.392 4.346 12.542 1.00 66.12 162 THR A N 1
ATOM 1312 C CA . THR A 1 162 ? -20.549 3.812 13.915 1.00 66.12 162 THR A CA 1
ATOM 1313 C C . THR A 1 162 ? -21.994 3.609 14.413 1.00 66.12 162 THR A C 1
ATOM 1315 O O . THR A 1 162 ? -22.190 3.182 15.550 1.00 66.12 162 THR A O 1
ATOM 1318 N N . ASN A 1 163 ? -23.017 3.852 13.584 1.00 57.91 163 ASN A N 1
ATOM 1319 C CA . ASN A 1 163 ? -24.432 3.765 13.983 1.00 57.91 163 ASN A CA 1
ATOM 1320 C C . ASN A 1 163 ? -25.147 2.446 13.629 1.00 57.91 163 ASN A C 1
ATOM 1322 O O . ASN A 1 163 ? -26.327 2.310 13.937 1.00 57.91 163 ASN A O 1
ATOM 1326 N N . ILE A 1 164 ? -24.477 1.460 13.021 1.00 57.22 164 ILE A N 1
ATOM 1327 C CA . ILE A 1 164 ? -25.157 0.247 12.513 1.00 57.22 164 ILE A CA 1
ATOM 1328 C C . ILE A 1 164 ? -25.635 -0.709 13.635 1.00 57.22 164 ILE A C 1
ATOM 1330 O O . ILE A 1 164 ? -26.500 -1.542 13.394 1.00 57.22 164 ILE A O 1
ATOM 1334 N N . GLY A 1 165 ? -25.156 -0.556 14.877 1.00 50.94 165 GLY A N 1
ATOM 1335 C CA . GLY A 1 165 ? -25.506 -1.438 16.006 1.00 50.94 165 GLY A CA 1
ATOM 1336 C C . GLY A 1 165 ? -26.085 -0.753 17.249 1.00 50.94 165 GLY A C 1
ATOM 1337 O O . GLY A 1 165 ? -26.071 -1.358 18.313 1.00 50.94 165 GLY A O 1
ATOM 1338 N N . LYS A 1 166 ? -26.541 0.507 17.164 1.00 48.06 166 LYS A N 1
ATOM 1339 C CA . LYS A 1 166 ? -27.158 1.236 18.297 1.00 48.06 166 LYS A CA 1
ATOM 1340 C C . LYS A 1 166 ? -28.694 1.276 18.224 1.00 48.06 166 LYS A C 1
ATOM 1342 O O . LYS A 1 166 ? -29.293 2.315 18.497 1.00 48.06 166 LYS A O 1
ATOM 1347 N N . ARG A 1 167 ? -29.326 0.173 17.826 1.00 39.72 167 ARG A N 1
ATOM 1348 C CA . ARG A 1 167 ? -30.768 -0.039 18.011 1.00 39.72 167 ARG A CA 1
ATOM 1349 C C . ARG A 1 167 ? -30.993 -1.150 19.014 1.00 39.72 167 ARG A C 1
ATOM 1351 O O . ARG A 1 167 ? -30.270 -2.161 18.896 1.00 39.72 167 ARG A O 1
#

Mean predicted aligned error: 8.31 Å

Nearest PDB structures (foldseek):
  6sxc-assembly1_A  TM=2.821E-01  e=3.188E+00  Magnetococcus marinus MC-1